Protein AF-A0A069RF48-F1 (afdb_monomer)

pLDDT: mean 86.39, std 9.35, range [42.91, 95.5]

Foldseek 3Di:
DDDDDFQFKKWKAFVVQDRDIFIKTFHDWADQPDPVSPDTDTDIGTDDPDPVDDPPTDMDIDTDD

Solvent-accessible surface area (backbone atoms only — not comparable to full-atom values): 4164 Å² total; per-residue (Å²): 132,89,78,88,52,71,70,41,46,28,38,37,32,34,71,93,82,38,89,61,72,39,44,28,31,30,71,40,76,52,66,57,71,40,99,83,59,65,56,56,53,69,43,65,51,72,56,69,92,61,83,82,73,55,92,90,67,72,71,50,82,42,80,62,127

Secondary structure (DSSP, 8-state):
-PPP-TT-EEEEEETTTEEEEEEEEEEEEEEESSTT---EEEEEEEE---TT--TT---EEEE--

Organism: NCBI:txid1121324

Mean predicted aligned error: 5.26 Å

Nearest PDB structures (foldseek):
  4kkt-assembly4_D  TM=7.752E-01  e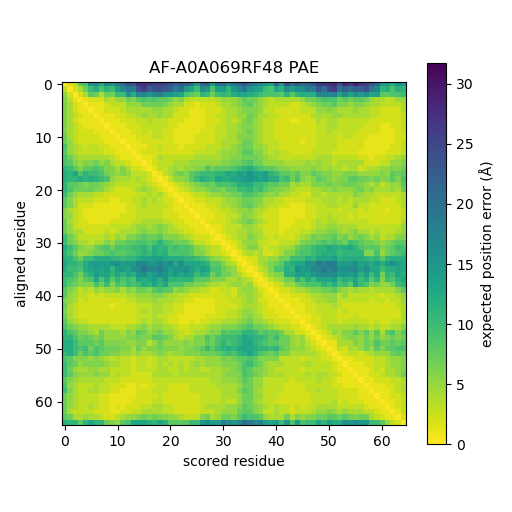=2.052E-02  Borreliella burgdorferi B31
  4kkt-assembly2_B  TM=7.754E-01  e=2.803E-02  Borreliella burgdorferi B31
  4kku-assembly2_B  TM=7.506E-01  e=1.928E-02  Borreliella burgdorferi B31
  4kkt-assembly1_A  TM=7.743E-01  e=2.983E-02  Borreliella burgdorferi B31
  4kku-assembly4_D  TM=7.512E-01  e=4.074E-02  Borreliella burgdorferi B31

Sequence (65 aa):
MGKIKEGDEVIVKIPDISNEACEGVVTLIGPSLDESGNGTNVEIAVISDNKSIKPGLFAEIGLKK

InterPro domains:
  IPR058792 CusB-like, beta-barrel domain [PF25954] (2-64)

Structure (mmCIF, N/CA/C/O backbone):
data_AF-A0A069RF48-F1
#
_entry.id   AF-A0A069RF48-F1
#
loop_
_atom_site.group_PDB
_atom_site.id
_atom_site.type_symbol
_atom_site.label_atom_id
_atom_site.label_alt_id
_atom_site.label_comp_id
_atom_site.label_asym_id
_atom_site.label_entity_id
_atom_site.label_seq_id
_atom_site.pdbx_PDB_ins_code
_atom_site.Cartn_x
_atom_site.Cartn_y
_atom_site.Cartn_z
_atom_site.occupancy
_atom_site.B_iso_or_equiv
_atom_site.auth_seq_id
_atom_site.auth_comp_id
_atom_site.auth_asym_id
_atom_site.auth_atom_id
_atom_site.pdbx_PDB_model_num
ATOM 1 N N . MET A 1 1 ? 17.274 -11.352 1.368 1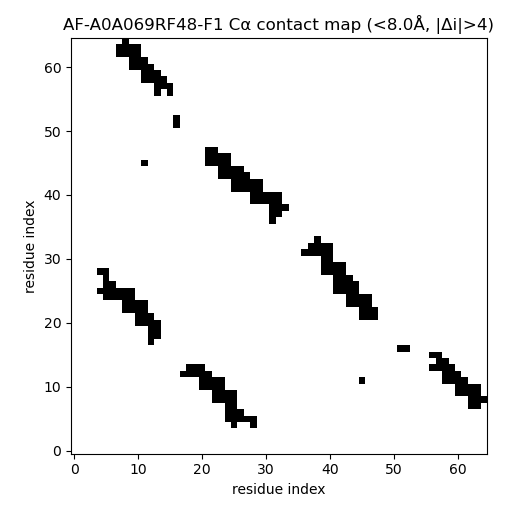.00 42.91 1 MET A N 1
ATOM 2 C CA . MET A 1 1 ? 16.430 -10.139 1.405 1.00 42.91 1 MET A CA 1
ATOM 3 C C . MET A 1 1 ? 15.167 -10.447 0.626 1.00 42.91 1 MET A C 1
ATOM 5 O O . MET A 1 1 ? 15.282 -10.880 -0.513 1.00 42.91 1 MET A O 1
ATOM 9 N N . GLY A 1 2 ? 14.003 -10.384 1.274 1.00 58.38 2 GLY A N 1
ATOM 10 C CA . GLY A 1 2 ? 12.734 -10.727 0.627 1.00 58.38 2 GLY A CA 1
ATOM 11 C C . GLY A 1 2 ? 12.405 -9.685 -0.434 1.00 58.38 2 GLY A C 1
ATOM 12 O O . GLY A 1 2 ? 12.429 -8.496 -0.133 1.00 58.38 2 GLY A O 1
ATOM 13 N N . LYS A 1 3 ? 12.176 -10.126 -1.670 1.00 73.50 3 LYS A N 1
ATOM 14 C CA . LYS A 1 3 ? 11.696 -9.255 -2.742 1.00 73.50 3 LYS A CA 1
ATOM 15 C C . LYS A 1 3 ? 10.197 -9.054 -2.524 1.00 73.50 3 LYS A C 1
ATOM 17 O O . LYS A 1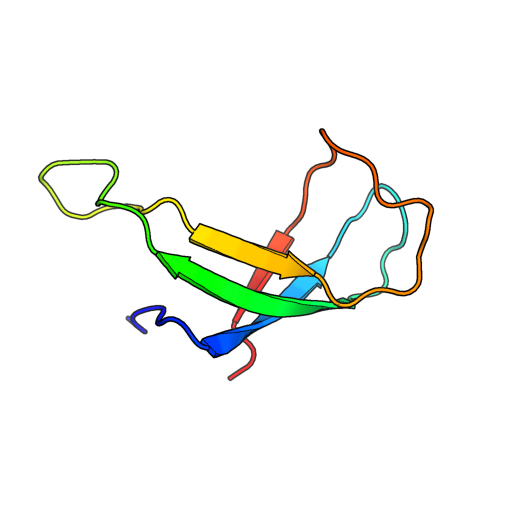 3 ? 9.487 -10.051 -2.445 1.00 73.50 3 LYS A O 1
ATOM 22 N N . ILE A 1 4 ? 9.759 -7.803 -2.404 1.00 84.44 4 ILE A N 1
ATOM 23 C CA . ILE A 1 4 ? 8.337 -7.444 -2.467 1.00 84.44 4 ILE A CA 1
ATOM 24 C C . ILE A 1 4 ? 7.812 -7.812 -3.857 1.00 84.44 4 ILE A C 1
ATOM 26 O O . ILE A 1 4 ? 8.516 -7.601 -4.851 1.00 84.44 4 ILE A O 1
ATOM 30 N N . LYS A 1 5 ? 6.605 -8.369 -3.922 1.00 89.75 5 LYS A N 1
ATOM 31 C CA . LYS A 1 5 ? 5.874 -8.655 -5.165 1.00 89.75 5 LYS A CA 1
ATOM 32 C C . LYS A 1 5 ? 4.440 -8.124 -5.076 1.00 89.75 5 LYS A C 1
ATOM 34 O O . LYS A 1 5 ? 3.906 -7.915 -3.990 1.00 89.75 5 LYS A O 1
ATOM 39 N N . GLU A 1 6 ? 3.820 -7.913 -6.231 1.00 92.50 6 GLU A N 1
ATOM 40 C CA . GLU A 1 6 ? 2.386 -7.626 -6.302 1.00 92.50 6 GLU A CA 1
ATOM 41 C C . GLU A 1 6 ? 1.586 -8.764 -5.654 1.00 92.50 6 GLU A C 1
ATOM 43 O O . GLU A 1 6 ? 1.931 -9.944 -5.787 1.00 92.50 6 GLU A O 1
ATOM 48 N N . GLY A 1 7 ? 0.534 -8.399 -4.925 1.00 93.38 7 GLY A N 1
ATOM 49 C CA . GLY A 1 7 ? -0.284 -9.325 -4.147 1.00 93.38 7 GLY A CA 1
ATOM 50 C C . GLY A 1 7 ? 0.270 -9.679 -2.765 1.00 93.38 7 GLY A C 1
ATOM 51 O O . GLY A 1 7 ? -0.407 -10.398 -2.035 1.00 93.38 7 GLY A O 1
ATOM 52 N N . ASP A 1 8 ? 1.455 -9.191 -2.376 1.00 93.31 8 ASP A N 1
ATOM 53 C CA . ASP A 1 8 ? 1.933 -9.363 -1.002 1.00 93.31 8 ASP A CA 1
ATOM 54 C C . ASP A 1 8 ? 1.024 -8.618 -0.016 1.00 93.31 8 ASP A C 1
ATOM 56 O O . ASP A 1 8 ? 0.702 -7.438 -0.198 1.00 93.31 8 ASP A O 1
ATOM 60 N N . GLU A 1 9 ? 0.644 -9.316 1.053 1.00 94.81 9 GLU A N 1
ATOM 61 C CA . GLU A 1 9 ? -0.075 -8.727 2.174 1.00 94.81 9 GLU A CA 1
ATOM 62 C C . GLU A 1 9 ? 0.876 -7.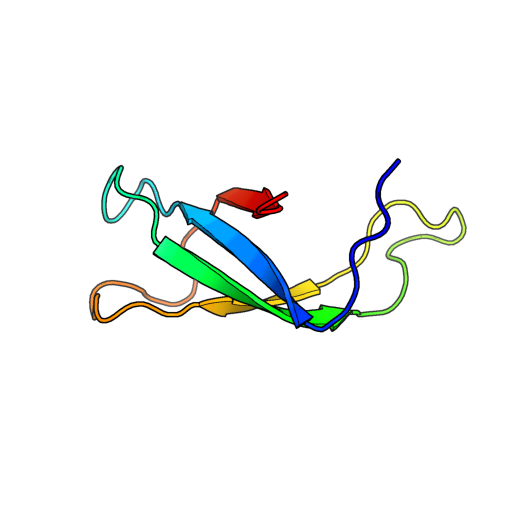893 3.038 1.00 94.81 9 GLU A C 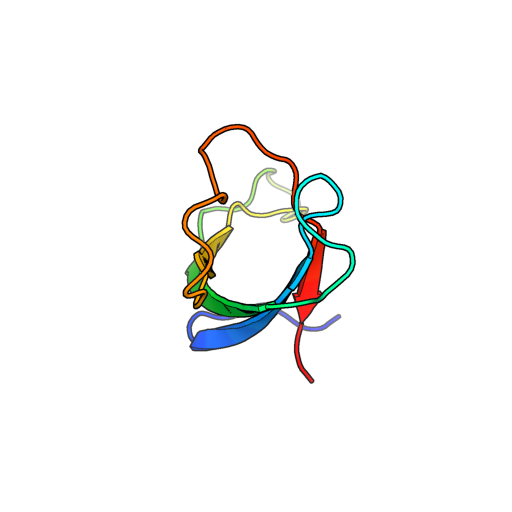1
ATOM 64 O O . GLU A 1 9 ? 2.003 -8.290 3.365 1.00 94.81 9 GLU A O 1
ATOM 69 N N . VAL A 1 10 ? 0.401 -6.726 3.456 1.00 94.31 10 VAL A N 1
ATOM 70 C CA . VAL A 1 10 ? 1.145 -5.797 4.300 1.00 94.31 10 VAL A CA 1
ATOM 71 C C . VAL A 1 10 ? 0.313 -5.350 5.492 1.00 94.31 10 VAL A C 1
ATOM 73 O O . VAL A 1 10 ? -0.916 -5.346 5.482 1.00 94.31 10 VAL A O 1
ATOM 76 N N . ILE A 1 11 ? 1.025 -4.954 6.534 1.00 93.88 11 ILE A N 1
ATOM 77 C CA . ILE A 1 11 ? 0.509 -4.282 7.710 1.00 93.88 11 ILE A CA 1
ATOM 78 C C . ILE A 1 11 ? 0.836 -2.798 7.568 1.00 93.88 11 ILE A C 1
ATOM 80 O O . ILE A 1 11 ? 1.995 -2.428 7.379 1.00 93.88 11 ILE A O 1
ATOM 84 N N . VAL A 1 12 ? -0.186 -1.960 7.678 1.00 92.88 12 VAL A N 1
ATOM 85 C CA . VAL A 1 12 ? -0.115 -0.508 7.528 1.00 92.88 12 VAL A CA 1
ATOM 86 C C . VAL A 1 12 ? -0.438 0.136 8.870 1.00 92.88 12 VAL A C 1
ATOM 88 O O . VAL A 1 12 ? -1.498 -0.108 9.447 1.00 92.88 12 VAL A O 1
ATOM 91 N N . LYS A 1 13 ? 0.466 0.967 9.384 1.00 93.50 13 LYS A N 1
ATOM 92 C CA . LYS A 1 13 ? 0.250 1.745 10.612 1.00 93.50 13 LYS A CA 1
ATOM 93 C C . LYS A 1 13 ? 0.281 3.228 10.296 1.00 93.50 13 LYS A C 1
ATOM 95 O O . LYS A 1 13 ? 1.181 3.682 9.597 1.00 93.50 13 LYS A O 1
ATOM 100 N N . ILE A 1 14 ? -0.680 3.978 10.831 1.00 91.94 14 ILE A N 1
ATOM 101 C CA . ILE A 1 14 ? -0.798 5.427 10.625 1.00 91.94 14 ILE A CA 1
ATOM 102 C C . ILE A 1 14 ? -0.864 6.093 12.007 1.00 91.94 14 ILE A C 1
ATOM 104 O O . ILE A 1 14 ? -1.967 6.288 12.528 1.00 91.94 14 ILE A O 1
ATOM 108 N N . PRO A 1 15 ? 0.295 6.425 12.614 1.00 90.19 15 PRO A N 1
ATOM 109 C CA . PRO A 1 15 ? 0.379 6.883 14.006 1.00 90.19 15 PRO A CA 1
ATOM 110 C C . PRO A 1 15 ? -0.516 8.086 14.330 1.00 90.19 15 PRO A C 1
ATOM 112 O O . PRO A 1 15 ? -1.051 8.177 15.432 1.00 90.19 15 PRO A O 1
ATOM 115 N N . ASP A 1 16 ? -0.726 8.972 13.354 1.00 88.19 16 ASP A N 1
ATOM 116 C CA . ASP A 1 16 ? -1.534 10.189 13.501 1.00 88.19 16 ASP A CA 1
ATOM 117 C C . ASP A 1 16 ? -3.047 9.926 13.622 1.00 88.19 16 ASP A C 1
ATOM 119 O O . ASP A 1 16 ? -3.794 10.821 14.018 1.00 88.19 16 ASP A O 1
ATOM 123 N N . ILE A 1 17 ? -3.524 8.725 13.272 1.00 86.12 17 ILE A N 1
ATOM 124 C CA . ILE A 1 17 ? -4.947 8.354 13.368 1.00 86.12 17 ILE A CA 1
ATOM 125 C C . ILE A 1 17 ? -5.186 7.431 14.557 1.00 86.12 17 ILE A C 1
ATOM 127 O O . ILE A 1 17 ? -6.087 7.663 15.363 1.00 86.12 17 ILE A O 1
ATOM 131 N N . SER A 1 18 ? -4.431 6.339 14.618 1.00 81.4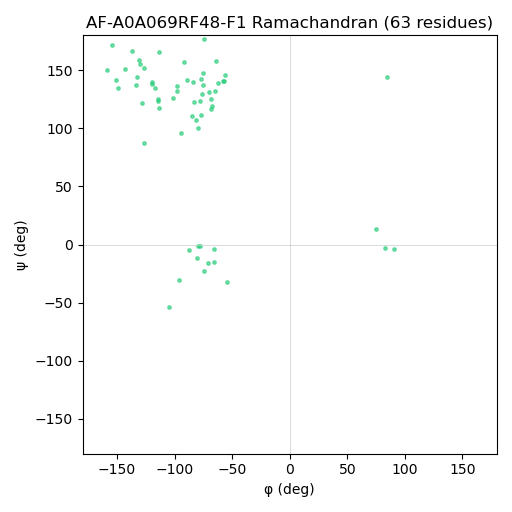4 18 SER A N 1
ATOM 132 C CA . SER A 1 18 ? -4.540 5.315 15.649 1.00 81.44 18 SER A CA 1
ATOM 133 C C . SER A 1 18 ? -3.232 4.542 15.699 1.00 81.44 18 SER A C 1
ATOM 135 O O . SER A 1 18 ? -2.561 4.350 14.687 1.00 81.44 18 SER A O 1
ATOM 137 N N . ASN A 1 19 ? -2.893 4.042 16.882 1.00 78.00 19 ASN A N 1
ATOM 138 C CA . ASN A 1 19 ? -1.763 3.133 17.036 1.00 78.00 19 ASN A CA 1
ATOM 139 C C . ASN A 1 19 ? -2.099 1.696 16.578 1.00 78.00 19 ASN A C 1
ATOM 141 O O . ASN A 1 19 ? -1.259 0.797 16.651 1.00 78.00 19 ASN A O 1
ATOM 145 N N . GLU A 1 20 ? -3.339 1.464 16.142 1.00 84.44 20 GLU A N 1
ATOM 146 C CA . GLU A 1 20 ? -3.796 0.199 15.580 1.00 84.44 20 GLU A CA 1
ATOM 147 C C . GLU A 1 20 ? -3.305 0.023 14.144 1.00 84.44 20 GLU A C 1
ATOM 149 O O . GLU A 1 20 ? -3.245 0.963 13.349 1.00 84.44 20 GLU A O 1
ATOM 154 N N . ALA A 1 21 ? -2.952 -1.214 13.812 1.00 87.25 21 ALA A N 1
ATOM 155 C CA . ALA A 1 21 ? -2.528 -1.565 12.473 1.00 87.25 21 ALA A CA 1
ATOM 156 C C . ALA A 1 21 ? -3.731 -1.980 11.619 1.00 87.25 21 ALA A C 1
ATOM 158 O O . ALA A 1 21 ? -4.632 -2.667 12.100 1.00 87.25 21 ALA A O 1
ATOM 159 N N . CYS A 1 22 ? -3.719 -1.593 10.349 1.00 90.12 22 CYS A N 1
ATOM 160 C CA . CYS A 1 22 ? -4.668 -2.040 9.336 1.00 90.12 22 CYS A CA 1
ATOM 161 C C . CYS A 1 22 ? -3.962 -2.889 8.278 1.00 90.12 22 CYS A C 1
ATOM 163 O O . CYS A 1 22 ? -2.732 -2.948 8.223 1.00 90.12 22 CYS A O 1
ATOM 165 N N . GLU A 1 23 ? -4.744 -3.594 7.472 1.00 93.31 23 GLU A N 1
ATOM 166 C CA . GLU A 1 23 ? -4.213 -4.456 6.423 1.00 93.31 23 GLU A CA 1
ATOM 167 C C . GLU A 1 23 ? -4.105 -3.697 5.102 1.00 93.31 23 GLU A C 1
ATOM 169 O O . GLU A 1 23 ? -4.793 -2.703 4.859 1.00 93.31 23 GLU A O 1
ATOM 174 N N . GLY A 1 24 ? -3.232 -4.175 4.229 1.00 93.31 24 GLY A N 1
ATOM 175 C CA . GLY A 1 24 ? -3.140 -3.699 2.863 1.00 93.31 24 GLY A CA 1
ATOM 176 C C . GLY A 1 24 ? -2.552 -4.751 1.943 1.00 93.31 24 GLY A C 1
ATOM 177 O O . GLY A 1 24 ? -2.065 -5.791 2.388 1.00 93.31 24 GLY A O 1
ATOM 178 N N . VAL A 1 25 ? -2.590 -4.462 0.648 1.00 95.50 25 VAL A N 1
ATOM 179 C CA . VAL A 1 25 ? -2.038 -5.329 -0.396 1.00 95.50 25 VAL A CA 1
ATOM 180 C C . VAL A 1 25 ? -1.223 -4.487 -1.364 1.00 95.50 25 VAL A C 1
ATOM 182 O O . VAL A 1 25 ? -1.656 -3.404 -1.761 1.00 95.50 25 VAL A O 1
ATOM 185 N N . VAL A 1 26 ? -0.052 -4.986 -1.758 1.00 94.62 26 VAL A N 1
ATOM 186 C CA . VAL A 1 26 ? 0.755 -4.366 -2.817 1.00 94.62 26 VAL A CA 1
ATOM 187 C C . VAL A 1 26 ? 0.032 -4.523 -4.154 1.00 94.62 26 VAL A C 1
ATOM 189 O O . VAL A 1 26 ? -0.156 -5.645 -4.627 1.00 94.62 26 VAL A O 1
ATOM 192 N N . THR A 1 27 ? -0.366 -3.412 -4.772 1.00 95.31 27 THR A N 1
ATOM 193 C CA . THR A 1 27 ? -1.082 -3.410 -6.059 1.00 95.31 27 THR A CA 1
ATOM 194 C C . THR A 1 27 ? -0.162 -3.189 -7.245 1.00 95.31 27 THR A C 1
ATOM 196 O O . THR A 1 27 ? -0.450 -3.695 -8.326 1.00 95.31 27 THR A O 1
ATOM 199 N N . LEU A 1 28 ? 0.929 -2.447 -7.052 1.00 93.50 28 LEU A N 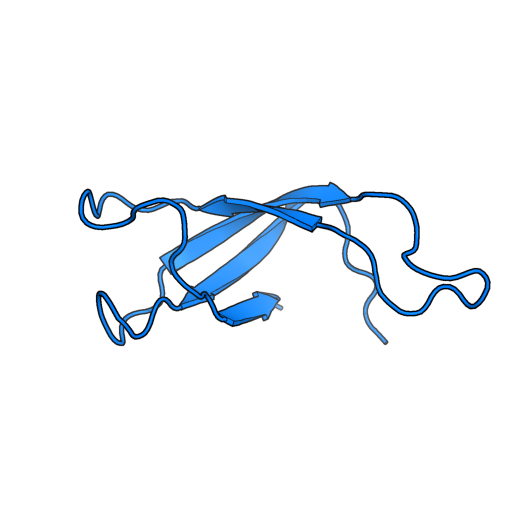1
ATOM 200 C CA . LEU A 1 28 ? 1.857 -2.107 -8.123 1.00 93.50 28 LEU A CA 1
ATOM 201 C C . LEU A 1 28 ? 3.269 -1.905 -7.580 1.00 93.50 28 LEU A C 1
ATOM 203 O O . LEU A 1 28 ? 3.467 -1.308 -6.518 1.00 93.50 28 LEU A O 1
ATOM 207 N N . ILE A 1 29 ? 4.256 -2.367 -8.345 1.00 90.94 29 ILE A N 1
ATOM 208 C CA . ILE A 1 29 ? 5.673 -2.098 -8.090 1.00 90.94 29 ILE A CA 1
ATOM 209 C C . ILE A 1 29 ? 6.220 -1.240 -9.224 1.00 90.94 29 ILE A C 1
ATOM 211 O O . ILE A 1 29 ? 6.243 -1.638 -10.387 1.00 90.94 29 ILE A O 1
ATOM 215 N N . GLY A 1 30 ? 6.660 -0.040 -8.870 1.00 87.06 30 GLY A N 1
ATOM 216 C CA . GLY A 1 30 ? 7.275 0.907 -9.778 1.00 87.06 30 GLY A CA 1
ATOM 217 C C . GLY A 1 30 ? 8.711 0.532 -10.159 1.00 87.06 30 GLY A C 1
ATOM 218 O O . GLY A 1 30 ? 9.290 -0.440 -9.658 1.00 87.06 30 GLY A O 1
ATOM 219 N N . PRO A 1 31 ? 9.326 1.319 -11.054 1.00 83.31 31 PRO A N 1
ATOM 220 C CA . PRO A 1 31 ? 10.729 1.146 -11.395 1.00 83.31 31 PRO A CA 1
ATOM 221 C C . PRO A 1 31 ? 11.630 1.417 -10.182 1.00 83.31 31 PRO A C 1
ATOM 223 O O . PRO A 1 31 ? 11.250 2.115 -9.238 1.00 83.31 31 PRO A O 1
ATOM 226 N N . SER A 1 32 ? 12.844 0.868 -10.222 1.00 83.69 32 SER A N 1
ATOM 227 C CA . SER A 1 32 ? 13.876 1.163 -9.228 1.00 83.69 32 SER A CA 1
ATOM 228 C C . SER A 1 32 ? 14.171 2.662 -9.166 1.00 83.69 32 SER A C 1
ATOM 230 O O . SER A 1 32 ? 14.200 3.343 -10.191 1.00 83.69 32 SER A O 1
ATOM 232 N N . LEU A 1 33 ? 14.383 3.163 -7.950 1.00 80.81 33 LEU A N 1
ATOM 233 C CA . LEU A 1 33 ? 14.655 4.575 -7.685 1.00 80.81 33 LEU A CA 1
ATOM 234 C C . LEU A 1 33 ? 16.074 4.990 -8.085 1.00 80.81 33 LEU A C 1
ATOM 236 O O . LEU A 1 33 ? 16.309 6.168 -8.343 1.00 80.81 33 LEU A O 1
ATOM 240 N N . ASP A 1 34 ? 17.006 4.041 -8.162 1.00 81.88 34 ASP A N 1
ATOM 241 C CA . ASP A 1 34 ? 18.362 4.265 -8.648 1.00 81.88 34 ASP A CA 1
ATOM 242 C C . ASP A 1 34 ? 18.843 3.133 -9.577 1.00 81.88 34 ASP A C 1
ATOM 244 O O . ASP A 1 34 ? 18.246 2.053 -9.656 1.00 81.88 34 ASP A O 1
ATOM 248 N N . GLU A 1 35 ? 19.953 3.379 -10.281 1.00 73.19 35 GLU A N 1
ATOM 249 C CA . GLU A 1 35 ? 20.598 2.394 -11.167 1.00 73.19 35 GLU A CA 1
ATOM 250 C C . GLU A 1 35 ? 21.174 1.187 -10.405 1.00 73.19 35 GLU A C 1
ATOM 252 O O . GLU A 1 35 ? 21.491 0.161 -11.004 1.00 73.19 35 GLU A O 1
ATOM 257 N N . SER A 1 36 ? 21.304 1.297 -9.079 1.00 73.12 36 SER A N 1
ATOM 258 C CA . SER A 1 36 ? 21.779 0.225 -8.199 1.00 73.12 36 SER A CA 1
ATOM 259 C C . SER A 1 36 ? 20.650 -0.695 -7.716 1.00 73.12 36 SER A C 1
ATOM 261 O O . SER A 1 36 ? 20.923 -1.701 -7.059 1.00 73.12 36 SER A O 1
ATOM 263 N N . GLY A 1 37 ? 19.391 -0.385 -8.046 1.00 66.25 37 GLY A N 1
ATOM 264 C CA . GLY A 1 37 ? 18.219 -1.134 -7.604 1.00 66.25 37 GLY A CA 1
ATOM 265 C C . GLY A 1 37 ? 17.838 -0.901 -6.137 1.00 66.25 37 GLY A C 1
ATOM 266 O O . GLY A 1 37 ? 17.046 -1.678 -5.594 1.00 66.25 37 GLY A O 1
ATOM 267 N N . ASN A 1 38 ? 18.384 0.125 -5.478 1.00 75.44 38 ASN A N 1
ATOM 268 C CA . ASN A 1 38 ? 18.064 0.438 -4.092 1.00 75.44 38 ASN A CA 1
ATOM 269 C C . ASN A 1 38 ? 16.810 1.307 -4.025 1.00 75.44 38 ASN A C 1
ATOM 271 O O . ASN A 1 38 ? 16.800 2.486 -4.369 1.00 75.44 38 ASN A O 1
ATOM 275 N N . GLY A 1 39 ? 15.743 0.699 -3.519 1.00 79.50 39 GLY A N 1
ATOM 276 C CA . GLY A 1 39 ? 14.451 1.352 -3.382 1.00 79.50 39 GLY A CA 1
ATOM 277 C C . GLY A 1 39 ? 13.625 1.279 -4.663 1.00 79.50 39 GLY A C 1
ATOM 278 O O . GLY A 1 39 ? 14.127 1.323 -5.784 1.00 79.50 39 GLY A O 1
ATOM 279 N N . THR A 1 40 ? 12.321 1.134 -4.479 1.00 86.62 40 THR A N 1
ATOM 280 C CA . THR A 1 40 ? 11.309 1.205 -5.532 1.00 86.62 40 THR A CA 1
ATOM 281 C C . THR A 1 40 ? 10.083 1.896 -4.949 1.00 86.62 40 THR A C 1
ATOM 283 O O . THR A 1 40 ? 9.842 1.819 -3.741 1.00 86.62 40 THR A O 1
ATO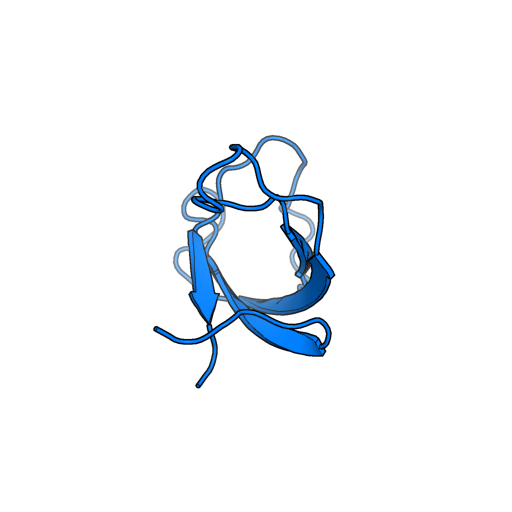M 286 N N . ASN A 1 41 ? 9.322 2.580 -5.798 1.00 89.31 41 ASN A N 1
ATOM 287 C CA . ASN A 1 41 ? 8.001 3.054 -5.414 1.00 89.31 41 ASN A CA 1
ATOM 288 C C . ASN A 1 41 ? 7.036 1.872 -5.429 1.00 89.31 41 ASN A C 1
ATOM 290 O O . ASN A 1 41 ? 6.957 1.153 -6.419 1.00 89.31 41 ASN A O 1
ATOM 294 N N . VAL A 1 42 ? 6.280 1.689 -4.355 1.00 91.25 42 VAL A N 1
ATOM 295 C CA . VAL A 1 42 ? 5.219 0.682 -4.291 1.00 91.25 42 VAL A CA 1
ATOM 296 C C . VAL A 1 42 ? 3.890 1.366 -4.046 1.00 91.25 42 VAL A C 1
ATOM 298 O O . VAL A 1 42 ? 3.805 2.311 -3.260 1.00 91.25 42 VAL A O 1
ATOM 301 N N . GLU A 1 43 ? 2.859 0.884 -4.722 1.00 93.81 43 GLU A N 1
ATOM 302 C CA . GLU A 1 43 ? 1.484 1.262 -4.440 1.00 93.81 43 GLU A CA 1
ATOM 303 C C . GLU A 1 43 ? 0.840 0.190 -3.562 1.00 93.81 43 GLU A C 1
ATOM 305 O O . GLU A 1 43 ? 1.026 -1.012 -3.777 1.00 93.81 43 GLU A O 1
ATOM 310 N N . ILE A 1 44 ? 0.107 0.635 -2.543 1.00 93.56 44 ILE A N 1
ATOM 311 C CA . ILE A 1 44 ? -0.542 -0.235 -1.569 1.00 93.56 44 ILE A CA 1
ATOM 312 C C . ILE A 1 44 ? -2.010 0.160 -1.488 1.00 93.56 44 ILE A C 1
ATOM 314 O O . ILE A 1 44 ? -2.337 1.294 -1.128 1.00 93.56 44 ILE A O 1
ATOM 318 N N . ALA A 1 45 ? -2.896 -0.793 -1.763 1.00 93.88 45 ALA A N 1
ATOM 319 C CA . ALA A 1 45 ? -4.305 -0.660 -1.435 1.00 93.88 45 ALA A CA 1
ATOM 320 C C . ALA A 1 45 ? -4.485 -0.914 0.063 1.00 93.88 45 ALA A C 1
ATOM 322 O O . ALA A 1 45 ? -4.293 -2.033 0.539 1.00 93.88 45 ALA A O 1
ATOM 323 N N . VAL A 1 46 ? -4.835 0.132 0.809 1.00 91.12 46 VAL A N 1
ATOM 324 C CA . VAL A 1 46 ? -5.108 0.044 2.248 1.00 91.12 46 VAL A CA 1
ATOM 325 C C . VAL A 1 46 ? -6.548 -0.418 2.456 1.00 91.12 46 VAL A C 1
ATOM 327 O O . VAL A 1 46 ? -7.487 0.227 1.988 1.00 91.12 46 VAL A O 1
ATOM 330 N N . ILE A 1 47 ? -6.725 -1.524 3.174 1.00 87.81 47 ILE A N 1
ATOM 331 C CA . ILE A 1 47 ? -8.028 -2.084 3.530 1.00 87.81 47 ILE A CA 1
ATOM 332 C C . ILE A 1 47 ? -8.381 -1.554 4.920 1.00 87.81 47 ILE A C 1
ATOM 334 O O . ILE A 1 47 ? -7.926 -2.064 5.945 1.00 87.81 47 ILE A O 1
ATOM 338 N N . SER A 1 48 ? -9.163 -0.476 4.961 1.00 83.12 48 SER A N 1
ATOM 339 C CA . SER A 1 48 ? -9.597 0.138 6.214 1.00 83.12 48 SER A CA 1
ATOM 340 C C . SER A 1 48 ? -10.971 0.781 6.077 1.00 83.12 48 SER A C 1
ATOM 342 O O . SER A 1 48 ? -11.215 1.553 5.152 1.00 83.12 48 SER A O 1
ATOM 344 N N . ASP A 1 49 ? -11.839 0.537 7.058 1.00 82.50 49 ASP A N 1
ATOM 345 C CA . ASP A 1 49 ? -13.116 1.245 7.203 1.00 82.50 49 ASP A CA 1
ATOM 346 C C . ASP A 1 49 ? -12.946 2.636 7.851 1.00 82.50 49 ASP A C 1
ATOM 348 O O . ASP A 1 49 ? -13.915 3.385 8.033 1.00 82.50 49 ASP A O 1
ATOM 352 N N . ASN A 1 50 ? -11.714 3.014 8.218 1.00 81.19 50 ASN A N 1
ATOM 353 C CA . ASN A 1 50 ? -11.435 4.263 8.913 1.00 81.19 50 ASN A CA 1
ATOM 354 C C . ASN A 1 50 ? -11.415 5.458 7.947 1.00 81.19 50 ASN A C 1
ATOM 356 O O . ASN A 1 50 ? -10.413 5.773 7.305 1.00 81.19 50 ASN A O 1
ATOM 360 N N . LYS A 1 51 ? -12.525 6.200 7.921 1.00 80.81 51 LYS A N 1
ATOM 361 C CA . LYS A 1 51 ? -12.701 7.418 7.106 1.00 80.81 51 LYS A CA 1
ATOM 362 C C . LYS A 1 51 ? -11.799 8.596 7.505 1.00 80.81 51 LYS A C 1
ATOM 364 O O . LYS A 1 51 ? -11.844 9.637 6.853 1.00 80.81 51 LYS A O 1
ATOM 369 N N . SER A 1 52 ? -11.012 8.469 8.573 1.00 86.12 52 SER A N 1
ATOM 370 C CA . SER A 1 52 ? -10.056 9.501 8.995 1.00 86.12 52 SER A CA 1
ATOM 371 C C . SER A 1 52 ? -8.753 9.465 8.197 1.00 86.12 52 SER A C 1
ATOM 373 O O . SER A 1 52 ? -7.979 10.418 8.284 1.00 86.12 52 SER A O 1
ATOM 375 N N . ILE A 1 53 ? -8.516 8.407 7.408 1.00 87.56 53 ILE A N 1
ATOM 376 C CA . ILE A 1 53 ? -7.361 8.318 6.510 1.00 87.56 53 ILE A CA 1
ATOM 377 C C . ILE A 1 53 ? -7.510 9.358 5.405 1.00 87.56 53 ILE A C 1
ATOM 379 O O . ILE A 1 53 ? -8.471 9.350 4.636 1.00 87.56 53 ILE A O 1
ATOM 383 N N . LYS A 1 54 ? -6.546 10.275 5.341 1.00 89.19 54 LYS A N 1
ATOM 384 C CA . LYS A 1 54 ? -6.506 11.368 4.372 1.00 89.19 54 LYS A CA 1
ATOM 385 C C . LY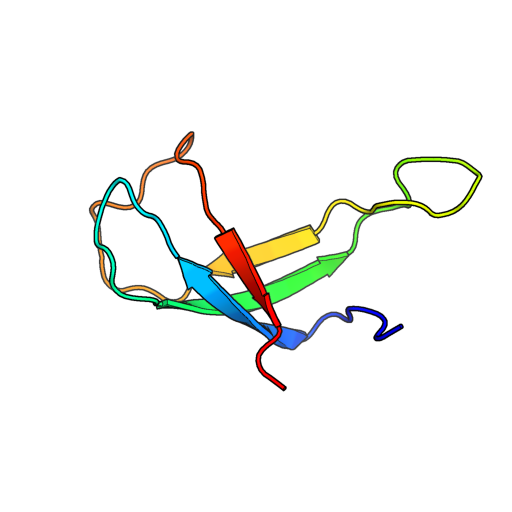S A 1 54 ? -5.167 11.372 3.634 1.00 89.19 54 LYS A C 1
ATOM 387 O O . LYS A 1 54 ? -4.161 10.951 4.207 1.00 89.19 54 LYS A O 1
ATOM 392 N N . PRO A 1 55 ? -5.128 11.874 2.389 1.00 90.06 55 PRO A N 1
ATOM 393 C CA . PRO A 1 55 ? -3.873 12.077 1.678 1.00 90.06 55 PRO A CA 1
ATOM 394 C C . PRO A 1 55 ? -2.907 12.971 2.467 1.00 90.06 55 PRO A C 1
ATOM 396 O O . PRO A 1 55 ? -3.335 13.915 3.131 1.00 90.06 55 PRO A O 1
ATOM 399 N N . GLY A 1 56 ? -1.608 12.688 2.355 1.00 91.38 56 GLY A N 1
ATOM 400 C CA . GLY A 1 56 ? -0.541 13.461 3.001 1.00 91.38 56 GLY A CA 1
ATOM 401 C C . GLY A 1 56 ? -0.144 12.983 4.400 1.00 91.38 56 GLY A C 1
ATOM 402 O O . GLY A 1 56 ? 0.804 13.521 4.963 1.00 91.38 56 GLY A O 1
ATOM 403 N N . LEU A 1 57 ? -0.825 11.974 4.951 1.00 91.38 57 LEU A N 1
ATOM 404 C CA . LEU A 1 57 ? -0.409 11.322 6.192 1.00 91.38 57 LEU A CA 1
ATOM 405 C C . LEU A 1 57 ? 0.784 10.393 5.958 1.00 91.38 57 LEU A C 1
ATOM 407 O O . LEU A 1 57 ? 0.895 9.754 4.910 1.00 91.38 57 LEU A O 1
ATOM 411 N N . PHE A 1 58 ? 1.645 10.284 6.968 1.00 92.94 58 PHE A N 1
ATOM 412 C CA . PHE A 1 58 ? 2.727 9.306 6.979 1.00 92.94 58 PHE A CA 1
ATOM 413 C C . PHE A 1 58 ? 2.223 7.952 7.478 1.00 92.94 58 PHE A C 1
ATOM 415 O O . PHE A 1 58 ? 1.439 7.875 8.425 1.00 92.94 58 PHE A O 1
ATOM 422 N N . ALA A 1 59 ? 2.701 6.885 6.843 1.00 91.88 59 ALA A N 1
ATOM 423 C CA . ALA A 1 59 ? 2.377 5.516 7.205 1.00 91.88 59 ALA A CA 1
ATOM 424 C C . ALA A 1 59 ? 3.647 4.664 7.277 1.00 91.88 59 ALA A C 1
ATOM 426 O O . ALA A 1 59 ? 4.568 4.826 6.474 1.00 91.88 59 ALA A O 1
ATOM 427 N N . GLU A 1 60 ? 3.669 3.729 8.219 1.00 93.25 60 GLU A N 1
ATOM 428 C CA . GLU A 1 60 ? 4.678 2.679 8.302 1.00 93.25 60 GLU A CA 1
ATOM 429 C C . GLU A 1 60 ? 4.124 1.399 7.680 1.00 93.25 60 GLU A C 1
ATOM 431 O O . GLU A 1 60 ? 3.007 0.977 7.992 1.00 93.25 60 GLU A O 1
ATOM 436 N N . ILE A 1 61 ? 4.920 0.769 6.815 1.00 92.00 61 ILE A N 1
ATOM 437 C CA . ILE A 1 61 ? 4.542 -0.445 6.091 1.00 92.00 61 ILE A CA 1
ATOM 438 C C . ILE A 1 61 ? 5.433 -1.600 6.543 1.00 92.00 61 ILE A C 1
ATOM 440 O O . ILE A 1 61 ? 6.659 -1.522 6.456 1.00 92.00 61 ILE A O 1
ATOM 444 N N . GLY A 1 62 ? 4.819 -2.692 6.990 1.00 91.88 62 GLY A N 1
ATOM 445 C CA . GLY A 1 62 ? 5.495 -3.954 7.281 1.00 91.88 62 GLY A CA 1
ATOM 446 C C . GLY A 1 62 ? 4.951 -5.083 6.414 1.00 91.88 62 GLY A C 1
ATOM 447 O O . GLY A 1 62 ? 3.746 -5.195 6.241 1.00 91.88 62 GLY A O 1
ATOM 448 N N . LEU A 1 63 ? 5.812 -5.954 5.885 1.00 90.88 63 LEU A N 1
ATOM 449 C CA . LEU A 1 63 ? 5.358 -7.159 5.180 1.00 90.88 63 LEU A CA 1
ATOM 450 C C . LEU A 1 63 ? 4.754 -8.164 6.165 1.00 90.88 63 LEU A C 1
ATOM 452 O O . LEU A 1 63 ? 5.383 -8.488 7.179 1.00 90.88 63 LEU A O 1
ATOM 456 N N . LYS A 1 64 ? 3.569 -8.683 5.840 1.00 85.94 64 LYS A N 1
ATOM 457 C CA . LYS A 1 64 ? 2.932 -9.785 6.564 1.00 85.94 64 LYS A CA 1
ATOM 458 C C . LYS A 1 64 ? 3.571 -11.079 6.035 1.00 85.94 64 LYS A C 1
ATOM 460 O O . LYS A 1 64 ? 3.416 -11.410 4.866 1.00 85.94 64 LYS A O 1
ATOM 465 N N . LYS A 1 65 ? 4.418 -11.720 6.846 1.00 69.69 65 LYS A N 1
ATOM 466 C CA . LYS A 1 65 ? 5.124 -12.965 6.489 1.00 69.69 65 LYS A CA 1
ATOM 467 C C . LYS A 1 65 ? 4.331 -14.200 6.873 1.00 69.69 65 LYS A C 1
ATOM 469 O O . LYS A 1 65 ? 3.693 -14.147 7.947 1.00 69.69 65 LYS A O 1
#

Radius of gyration: 12.74 Å; Cα contacts (8 Å, |Δi|>4): 112; chains: 1; bounding box: 35×26×28 Å